Protein AF-A0A961TV56-F1 (afdb_monomer_lite)

Sequence (55 aa):
MGWKERKAERKEHYDRHVHGKKLVTCAACSGSGYYDHNGSPKCGACGGKGKVRER

Structure (mmCIF, N/CA/C/O backbone):
data_AF-A0A961TV56-F1
#
_entry.id   AF-A0A961TV56-F1
#
loop_
_atom_site.group_PDB
_atom_site.id
_atom_site.type_symbol
_atom_site.label_atom_id
_atom_site.label_alt_id
_atom_site.label_comp_id
_atom_site.label_asym_id
_atom_site.label_entity_id
_atom_site.label_seq_id
_atom_site.pdbx_PDB_ins_code
_atom_site.Cartn_x
_atom_site.Cartn_y
_atom_site.Cartn_z
_atom_site.occupancy
_atom_site.B_iso_or_equiv
_atom_site.auth_seq_id
_atom_site.auth_comp_id
_atom_site.auth_asym_id
_atom_site.auth_atom_id
_atom_site.pdbx_PDB_model_num
ATOM 1 N N . MET A 1 1 ? -16.670 17.716 13.598 1.00 69.56 1 MET A N 1
ATOM 2 C CA . MET A 1 1 ? -15.907 16.491 13.918 1.00 69.56 1 MET A CA 1
ATOM 3 C C . MET A 1 1 ? -14.512 16.863 14.415 1.00 69.56 1 MET A C 1
ATOM 5 O O . MET A 1 1 ? -13.716 17.433 13.671 1.00 69.56 1 MET A O 1
ATOM 9 N N . GLY A 1 2 ? -14.223 16.594 15.683 1.00 94.50 2 GLY A N 1
ATOM 10 C CA . GLY A 1 2 ? -12.932 16.821 16.329 1.00 94.50 2 GLY A CA 1
ATOM 11 C C . GLY A 1 2 ? -11.853 15.813 15.914 1.00 94.50 2 GLY A C 1
ATOM 12 O O . GLY A 1 2 ? -12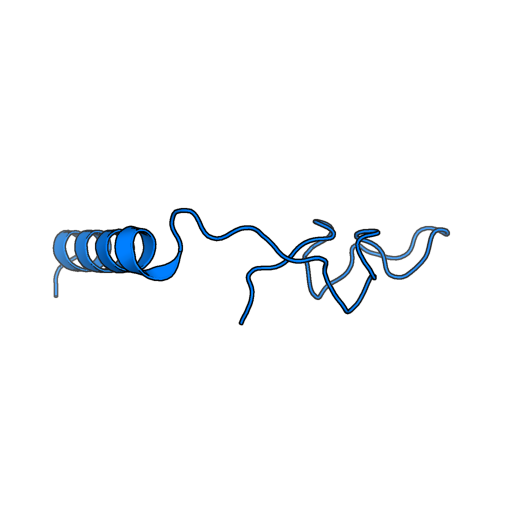.093 14.835 15.205 1.00 94.50 2 GLY A O 1
ATOM 13 N N . TRP A 1 3 ? -10.608 16.040 16.347 1.00 92.44 3 TRP A N 1
ATOM 14 C CA . TRP A 1 3 ? -9.470 15.189 15.963 1.00 92.44 3 TRP A CA 1
ATOM 15 C C . TRP A 1 3 ? -9.561 13.752 16.506 1.00 92.44 3 TRP A C 1
ATOM 17 O O . TRP A 1 3 ? -9.073 12.833 15.844 1.00 92.44 3 TRP A O 1
ATOM 27 N N . LYS A 1 4 ? -10.179 13.555 17.683 1.00 96.62 4 LYS A N 1
ATOM 28 C CA . LYS A 1 4 ? -10.401 12.231 18.290 1.00 96.62 4 LYS A CA 1
ATOM 29 C C . LYS A 1 4 ? -11.374 11.404 17.453 1.00 96.62 4 LYS A C 1
ATOM 31 O O . LYS A 1 4 ? -11.05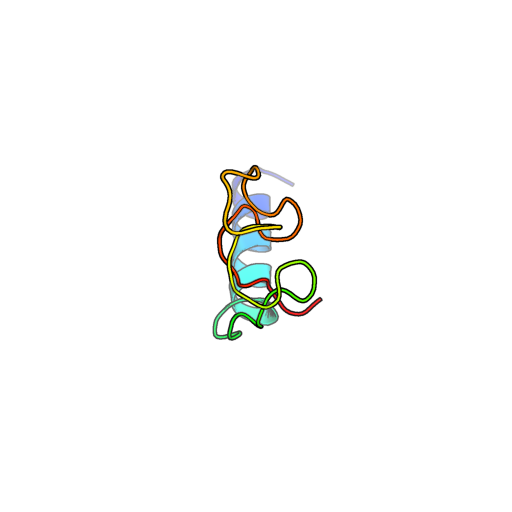4 10.274 17.104 1.00 96.62 4 LYS A O 1
ATOM 36 N N . GLU A 1 5 ? -12.497 12.005 17.066 1.00 95.06 5 GLU A N 1
ATOM 37 C CA . GLU A 1 5 ? -13.517 11.380 16.217 1.00 95.06 5 GLU A CA 1
ATOM 38 C C . GLU A 1 5 ? -12.926 10.968 14.859 1.00 95.06 5 GLU A C 1
ATOM 40 O O . GLU A 1 5 ? -13.028 9.807 14.478 1.00 95.06 5 GLU A O 1
ATOM 45 N N . ARG A 1 6 ? -12.154 11.849 14.198 1.00 95.19 6 ARG A N 1
ATOM 46 C CA . ARG A 1 6 ? -11.444 11.503 12.947 1.00 95.19 6 ARG A CA 1
ATOM 47 C C . ARG A 1 6 ? -10.453 10.345 13.104 1.00 95.19 6 ARG A C 1
ATOM 49 O O . ARG A 1 6 ? -10.224 9.592 12.161 1.00 95.19 6 ARG A O 1
ATOM 56 N N . LYS A 1 7 ? -9.791 10.214 14.261 1.00 94.94 7 LYS A N 1
ATOM 57 C CA . LYS A 1 7 ? -8.896 9.072 14.523 1.00 94.94 7 LYS A CA 1
ATOM 58 C C . LYS A 1 7 ? -9.684 7.781 14.744 1.00 94.94 7 LYS A C 1
ATOM 60 O O . LYS A 1 7 ? -9.239 6.747 14.250 1.00 94.94 7 LYS A O 1
ATOM 65 N N . ALA A 1 8 ? -10.807 7.849 15.457 1.00 96.50 8 ALA A N 1
ATOM 66 C CA . ALA A 1 8 ? -11.685 6.706 15.686 1.00 96.50 8 ALA A CA 1
ATOM 67 C C . ALA A 1 8 ? -12.254 6.175 14.363 1.00 96.50 8 ALA A C 1
ATOM 69 O O . ALA A 1 8 ? -12.104 4.990 14.085 1.00 96.50 8 ALA A O 1
ATOM 70 N N . GLU A 1 9 ? -12.760 7.057 13.499 1.00 95.62 9 GLU A N 1
ATOM 71 C CA . GLU A 1 9 ? -13.293 6.691 12.179 1.00 95.62 9 GLU A CA 1
ATOM 72 C C . GLU A 1 9 ? -12.239 5.993 11.302 1.00 95.62 9 GLU A C 1
ATOM 74 O O . GLU A 1 9 ? -12.483 4.919 10.751 1.00 95.62 9 GLU A O 1
ATOM 79 N N . ARG A 1 10 ? -11.011 6.534 11.231 1.00 94.75 10 ARG A N 1
ATOM 80 C CA . ARG A 1 10 ? -9.915 5.892 10.480 1.00 94.75 10 ARG A CA 1
ATOM 81 C C . ARG A 1 10 ? -9.543 4.518 11.027 1.00 94.75 10 ARG A C 1
ATOM 83 O O . ARG A 1 10 ? -9.194 3.635 10.243 1.00 94.75 10 ARG A O 1
ATOM 90 N N . LYS A 1 11 ? -9.576 4.348 12.353 1.00 95.31 11 LYS A N 1
ATOM 91 C CA . LYS A 1 11 ? -9.318 3.054 12.989 1.00 95.31 11 LYS A CA 1
ATOM 92 C C . LYS A 1 11 ? -10.422 2.060 12.634 1.00 95.31 11 LYS A C 1
ATOM 94 O O . LYS A 1 11 ? -10.114 0.981 12.150 1.00 95.31 11 LYS A O 1
ATOM 99 N N . GLU A 1 12 ? -11.682 2.446 12.795 1.00 96.12 12 GLU A N 1
ATOM 100 C CA . GLU A 1 12 ? -12.835 1.594 12.498 1.00 96.12 12 GLU A CA 1
ATOM 101 C C . GLU A 1 12 ? -12.871 1.175 11.019 1.00 96.12 12 GLU A C 1
ATOM 103 O O . GLU A 1 12 ? -13.180 0.030 10.694 1.00 96.12 12 GLU A O 1
ATOM 108 N N . HIS A 1 13 ? -12.511 2.080 10.105 1.00 93.38 13 HIS A N 1
ATOM 109 C CA . HIS A 1 13 ? -12.351 1.749 8.691 1.00 93.38 13 HIS A CA 1
ATOM 110 C C . HIS A 1 13 ? -11.216 0.738 8.466 1.00 93.38 13 HIS A C 1
ATOM 112 O O . HIS A 1 13 ? -11.376 -0.217 7.706 1.00 93.38 13 HIS A O 1
ATOM 118 N N . TYR A 1 14 ? -10.061 0.935 9.110 1.00 92.12 14 TYR A N 1
ATOM 119 C CA . TYR A 1 14 ? -8.948 -0.007 9.007 1.00 92.12 14 TYR A CA 1
ATOM 120 C C . TYR A 1 14 ? -9.344 -1.393 9.522 1.00 92.12 14 TYR A C 1
ATOM 122 O O . TYR A 1 14 ? -9.157 -2.369 8.801 1.00 92.12 14 TYR A O 1
ATOM 130 N N . ASP A 1 15 ? -9.941 -1.472 10.709 1.00 94.12 15 ASP A N 1
ATOM 131 C CA . ASP A 1 15 ? -10.328 -2.735 11.339 1.00 94.12 15 ASP A CA 1
ATOM 132 C C . ASP A 1 15 ? -11.375 -3.491 10.505 1.00 94.12 15 ASP A C 1
ATOM 134 O O . ASP A 1 15 ? -11.251 -4.699 10.319 1.00 94.12 15 ASP A O 1
ATOM 138 N N . ARG A 1 16 ? -12.364 -2.791 9.932 1.00 92.38 16 ARG A N 1
ATOM 139 C CA . ARG A 1 16 ? -13.427 -3.423 9.128 1.00 92.38 16 ARG A CA 1
ATOM 140 C C . ARG A 1 16 ? -13.011 -3.787 7.706 1.00 92.38 16 ARG A C 1
ATOM 142 O O . ARG A 1 16 ? -13.482 -4.790 7.178 1.00 92.38 16 ARG A O 1
ATOM 149 N N . HIS A 1 17 ? -12.186 -2.967 7.055 1.00 88.75 17 HIS A N 1
ATOM 150 C CA . HIS A 1 17 ? -11.986 -3.065 5.601 1.00 88.75 17 HIS A CA 1
ATOM 151 C C . HIS A 1 17 ? -10.557 -3.373 5.169 1.00 88.75 17 HIS A C 1
ATOM 153 O O . HIS A 1 17 ? -10.348 -3.686 3.996 1.00 88.75 17 HIS A O 1
ATOM 159 N N . VAL A 1 18 ? -9.571 -3.260 6.059 1.00 88.50 18 VAL A N 1
ATOM 160 C CA . VAL A 1 18 ? -8.147 -3.371 5.705 1.00 88.50 18 VAL A CA 1
ATOM 161 C C . VAL A 1 18 ? -7.438 -4.442 6.529 1.00 88.50 18 VAL A C 1
ATOM 163 O O . VAL A 1 18 ? -6.593 -5.158 5.992 1.00 88.50 18 VAL A O 1
ATOM 166 N N . HIS A 1 19 ? -7.765 -4.563 7.814 1.00 89.50 19 HIS A N 1
ATOM 167 C CA . HIS A 1 19 ? -7.144 -5.515 8.721 1.00 89.50 19 HIS A CA 1
ATOM 168 C C . HIS A 1 19 ? -7.350 -6.956 8.228 1.00 89.50 19 HIS A C 1
ATOM 170 O O . HIS A 1 19 ? -8.437 -7.342 7.811 1.00 89.50 19 HIS A O 1
ATOM 176 N N . GLY A 1 20 ? -6.273 -7.744 8.216 1.00 87.81 20 GLY A N 1
ATOM 177 C CA . GLY A 1 20 ? -6.288 -9.133 7.747 1.00 87.81 20 GLY A CA 1
ATOM 178 C C . GLY A 1 20 ? -6.290 -9.331 6.224 1.00 87.81 20 GLY A C 1
ATOM 179 O O . GLY A 1 20 ? -6.074 -10.457 5.773 1.00 87.81 20 GLY A O 1
ATOM 180 N N . LYS A 1 21 ? -6.459 -8.280 5.405 1.00 86.81 21 LYS A N 1
ATOM 181 C CA . LYS A 1 21 ? -6.374 -8.418 3.942 1.00 86.81 21 LYS A CA 1
ATOM 182 C C . LYS A 1 21 ? -4.934 -8.670 3.495 1.00 86.81 21 LYS A C 1
ATOM 184 O O . LYS A 1 21 ? -4.031 -7.879 3.776 1.00 86.81 21 LYS A O 1
ATOM 189 N N . LYS A 1 22 ? -4.721 -9.767 2.762 1.00 86.88 22 LYS A N 1
ATOM 190 C CA . LYS A 1 22 ? -3.422 -10.087 2.153 1.00 86.88 22 LYS A CA 1
ATOM 191 C C . LYS A 1 22 ? -3.114 -9.091 1.032 1.00 86.88 22 LYS A C 1
ATOM 193 O O . LYS A 1 22 ? -3.992 -8.714 0.265 1.00 86.88 22 LYS A O 1
ATOM 198 N N . LEU A 1 23 ? -1.853 -8.669 0.942 1.00 90.00 23 LEU A N 1
ATOM 199 C CA . LEU A 1 23 ? -1.389 -7.845 -0.173 1.00 90.00 23 LEU A CA 1
ATOM 200 C C . LEU A 1 23 ? -1.245 -8.715 -1.423 1.00 90.00 23 LEU A C 1
ATOM 202 O O . LEU A 1 23 ? -0.640 -9.787 -1.359 1.00 90.00 23 LEU A O 1
ATOM 206 N N . VAL A 1 24 ? -1.764 -8.227 -2.545 1.00 92.12 24 VAL A N 1
ATOM 207 C CA . VAL A 1 24 ? -1.677 -8.892 -3.847 1.00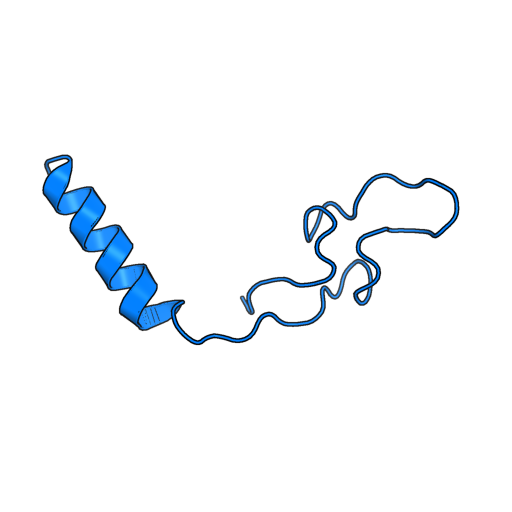 92.12 24 VAL A CA 1
ATOM 208 C C . VAL A 1 24 ? -0.425 -8.445 -4.587 1.00 92.12 24 VAL A C 1
ATOM 210 O O . VAL A 1 24 ? 0.105 -7.357 -4.344 1.00 92.12 24 VAL A O 1
A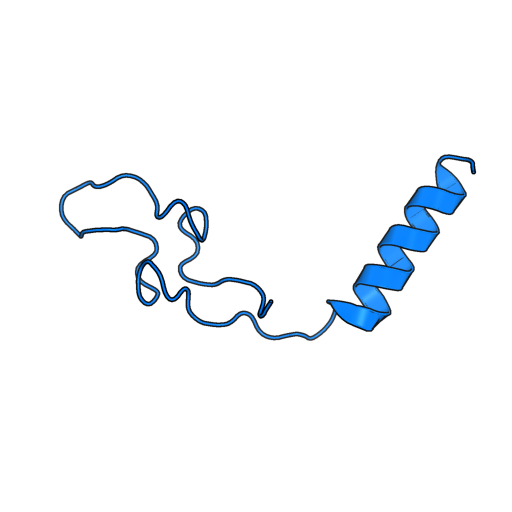TOM 213 N N . THR A 1 25 ? 0.071 -9.287 -5.487 1.00 93.31 25 THR A N 1
ATOM 214 C CA . THR A 1 25 ? 1.216 -8.953 -6.336 1.00 93.31 25 THR A CA 1
ATOM 215 C C . THR A 1 25 ? 0.906 -7.711 -7.169 1.00 93.31 25 THR A C 1
ATOM 217 O O . THR A 1 25 ? -0.177 -7.573 -7.734 1.00 93.31 25 THR A O 1
ATOM 220 N N . CYS A 1 26 ? 1.851 -6.775 -7.233 1.00 92.56 26 CYS A N 1
ATOM 221 C CA . CYS A 1 26 ? 1.697 -5.579 -8.047 1.00 92.56 26 CYS A CA 1
ATOM 222 C C . CYS A 1 26 ? 1.689 -5.959 -9.529 1.00 92.56 26 CYS A C 1
ATOM 224 O O . CYS A 1 26 ? 2.698 -6.443 -10.032 1.00 92.56 26 CYS A O 1
ATOM 226 N N . ALA A 1 27 ? 0.589 -5.679 -10.230 1.00 90.38 27 ALA A N 1
ATOM 227 C CA . ALA A 1 27 ? 0.461 -5.968 -11.657 1.00 90.38 27 ALA A CA 1
ATOM 228 C C . ALA A 1 27 ? 1.448 -5.168 -12.529 1.00 90.38 27 ALA A C 1
ATOM 230 O O . ALA A 1 27 ? 1.897 -5.659 -13.554 1.00 90.38 27 ALA A O 1
ATOM 231 N N . ALA A 1 28 ? 1.831 -3.956 -12.110 1.00 88.69 28 ALA A N 1
ATOM 232 C CA . ALA A 1 28 ? 2.688 -3.079 -12.912 1.00 88.69 28 ALA A CA 1
ATOM 233 C C . ALA A 1 28 ? 4.158 -3.527 -12.968 1.00 88.69 28 ALA A C 1
ATOM 235 O O . ALA A 1 28 ? 4.817 -3.332 -13.980 1.00 88.69 28 ALA A O 1
ATOM 236 N N . CYS A 1 29 ? 4.685 -4.104 -11.884 1.00 91.50 29 CYS A N 1
ATOM 237 C CA . CYS A 1 29 ? 6.051 -4.645 -11.843 1.00 91.50 29 CYS A CA 1
ATOM 238 C C . CYS A 1 29 ? 6.084 -6.170 -11.700 1.00 91.50 29 CYS A C 1
ATOM 240 O O . CYS A 1 29 ? 7.135 -6.747 -11.441 1.00 91.50 29 CYS A O 1
ATOM 242 N N . SER A 1 30 ? 4.929 -6.831 -11.789 1.00 90.31 30 SER A N 1
ATOM 243 C CA . SER A 1 30 ? 4.778 -8.276 -11.577 1.00 90.31 30 SER A CA 1
ATOM 244 C C . SER A 1 30 ? 5.429 -8.798 -10.286 1.00 90.31 30 SER A C 1
ATOM 246 O O . SER A 1 30 ? 5.864 -9.942 -10.211 1.00 90.31 30 SER A O 1
ATOM 248 N N . GLY A 1 31 ? 5.513 -7.962 -9.249 1.00 90.62 31 GLY A N 1
ATOM 249 C CA . GLY A 1 31 ? 6.109 -8.339 -7.968 1.00 90.62 31 GLY A CA 1
ATOM 250 C C . GLY A 1 31 ? 7.586 -8.016 -7.776 1.00 90.62 31 GLY A C 1
ATOM 251 O O . GLY A 1 31 ? 8.059 -8.119 -6.647 1.00 90.62 31 GLY A O 1
ATOM 252 N N . SER A 1 32 ? 8.304 -7.564 -8.805 1.00 90.31 32 SER A N 1
ATOM 253 C CA . SER A 1 32 ? 9.741 -7.263 -8.692 1.00 90.31 32 SER A CA 1
ATOM 254 C C . SER A 1 32 ? 10.035 -6.016 -7.845 1.00 90.31 32 SER A C 1
ATOM 256 O O . SER A 1 32 ? 11.126 -5.871 -7.303 1.00 90.31 32 SER A O 1
ATOM 258 N N . GLY A 1 33 ? 9.075 -5.090 -7.743 1.00 90.12 33 GLY A N 1
ATOM 259 C CA . GLY A 1 33 ? 9.277 -3.778 -7.126 1.00 90.12 33 GLY A CA 1
ATOM 260 C C . GLY A 1 33 ? 9.978 -2.761 -8.035 1.00 90.12 33 GLY A C 1
ATOM 261 O O . GLY A 1 33 ? 10.079 -1.594 -7.665 1.00 90.12 33 GLY A O 1
ATOM 262 N N . TYR A 1 34 ? 10.389 -3.136 -9.243 1.00 90.38 34 TYR A N 1
ATOM 263 C CA . TYR A 1 34 ? 11.080 -2.263 -10.196 1.00 90.38 34 TYR A CA 1
ATOM 264 C C . TYR A 1 34 ? 10.540 -2.484 -11.610 1.00 90.38 34 TYR A C 1
ATOM 266 O O . TYR A 1 34 ? 10.018 -3.553 -11.914 1.00 90.38 34 TYR A O 1
ATOM 274 N N . TYR A 1 35 ? 10.612 -1.475 -12.476 1.00 82.56 35 TYR A N 1
ATOM 275 C CA . TYR A 1 35 ? 10.172 -1.657 -13.866 1.00 82.56 35 TYR A CA 1
ATOM 276 C C . TYR A 1 35 ? 11.165 -2.494 -14.685 1.00 82.56 35 TYR A C 1
ATOM 278 O O . TYR A 1 35 ? 10.745 -3.222 -15.577 1.00 82.56 35 TYR A O 1
ATOM 286 N N . ASP A 1 36 ? 12.452 -2.457 -14.328 1.00 79.56 36 ASP A N 1
ATOM 287 C CA . ASP A 1 36 ? 13.500 -3.308 -14.890 1.00 79.56 36 ASP A CA 1
ATOM 288 C C . ASP A 1 36 ? 14.578 -3.650 -13.844 1.00 79.56 36 ASP A C 1
ATOM 290 O O . ASP A 1 36 ? 14.550 -3.169 -12.709 1.00 79.56 36 ASP A O 1
ATOM 294 N N . HIS A 1 37 ? 15.514 -4.520 -14.231 1.00 72.38 37 HIS A N 1
ATOM 295 C CA . HIS A 1 37 ? 16.623 -4.990 -13.394 1.00 72.38 37 HIS A CA 1
ATOM 296 C C . HIS A 1 37 ? 17.897 -4.133 -13.516 1.00 72.38 37 HIS A C 1
ATOM 298 O O . HIS A 1 37 ? 18.871 -4.394 -12.817 1.00 72.38 37 HIS A O 1
ATOM 304 N N . ASN A 1 38 ? 17.901 -3.113 -14.379 1.00 73.94 38 ASN A N 1
ATOM 305 C CA . ASN A 1 38 ? 19.086 -2.357 -14.796 1.00 73.94 38 ASN A CA 1
ATOM 306 C C . ASN A 1 38 ? 19.128 -0.943 -14.196 1.00 73.94 38 ASN A C 1
ATOM 308 O O . ASN A 1 38 ? 19.639 -0.007 -14.806 1.00 73.94 38 ASN A O 1
ATOM 312 N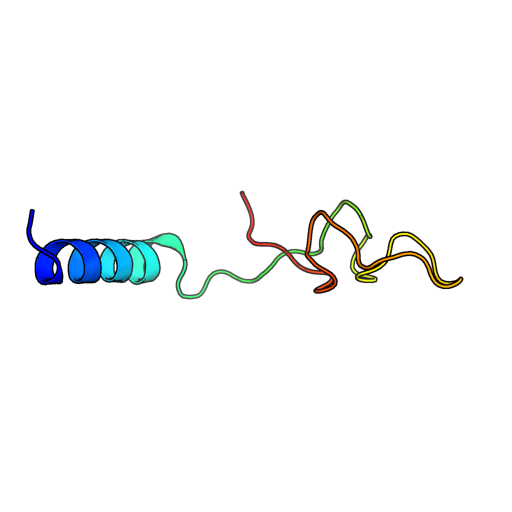 N . GLY A 1 39 ? 18.618 -0.789 -12.974 1.00 69.56 39 GLY A N 1
ATOM 313 C CA . GLY A 1 39 ? 18.686 0.476 -12.241 1.00 69.56 39 GLY A CA 1
ATOM 314 C C . GLY A 1 39 ? 17.505 1.413 -12.479 1.00 69.56 39 GLY A C 1
ATOM 315 O O . GLY A 1 39 ? 17.590 2.583 -12.101 1.00 69.56 39 GLY A O 1
ATOM 316 N N . SER A 1 40 ? 16.394 0.924 -13.042 1.00 80.19 40 SER A N 1
ATOM 317 C CA . SER A 1 40 ? 15.149 1.692 -13.055 1.00 80.19 40 SER A CA 1
ATOM 318 C C . SER A 1 40 ? 14.759 2.190 -11.662 1.00 80.19 40 SER A C 1
ATOM 320 O O . SER A 1 40 ? 15.016 1.522 -10.653 1.00 80.19 40 SER A O 1
ATOM 322 N N . PRO A 1 41 ? 14.062 3.337 -11.572 1.00 86.38 41 PRO A N 1
ATOM 323 C CA . PRO A 1 41 ? 13.464 3.763 -10.321 1.00 86.38 41 PRO A CA 1
ATOM 324 C C . PRO A 1 41 ? 12.475 2.710 -9.807 1.00 86.38 41 PRO A C 1
ATOM 326 O O . PRO A 1 41 ? 11.917 1.899 -10.555 1.00 86.38 41 PRO A O 1
ATOM 329 N N . LYS A 1 42 ? 12.235 2.742 -8.492 1.00 90.31 42 LYS A N 1
ATOM 330 C CA . LYS A 1 42 ? 11.233 1.888 -7.844 1.00 90.31 42 LYS A CA 1
ATOM 331 C C . LYS A 1 42 ? 9.902 1.994 -8.584 1.00 90.31 42 LYS A C 1
ATOM 333 O O . LYS A 1 42 ? 9.485 3.089 -8.960 1.00 90.31 42 LYS A O 1
ATOM 338 N N . CYS A 1 43 ? 9.212 0.867 -8.732 1.00 91.44 43 CYS A N 1
ATOM 339 C CA . CYS A 1 43 ? 7.907 0.822 -9.376 1.00 91.44 43 CYS A CA 1
ATOM 340 C C . CYS A 1 43 ? 6.964 1.825 -8.701 1.00 91.44 43 CYS A C 1
ATOM 342 O O . CYS A 1 43 ? 6.673 1.696 -7.509 1.00 91.44 43 CYS A O 1
ATOM 344 N N . GLY A 1 44 ? 6.486 2.809 -9.465 1.00 88.69 44 GLY A N 1
ATOM 345 C CA . GLY A 1 44 ? 5.627 3.884 -8.964 1.00 88.69 44 GLY A CA 1
ATOM 346 C C . GLY A 1 44 ? 4.268 3.379 -8.481 1.00 88.69 44 GLY A C 1
ATOM 347 O O . GLY A 1 44 ? 3.721 3.913 -7.522 1.00 88.69 44 GLY A O 1
ATOM 348 N N . ALA A 1 45 ? 3.764 2.291 -9.071 1.00 88.38 45 ALA A N 1
ATOM 349 C CA . ALA A 1 45 ? 2.475 1.713 -8.696 1.00 88.38 45 ALA A CA 1
ATOM 350 C C . ALA A 1 45 ? 2.477 1.072 -7.296 1.00 88.38 45 ALA A C 1
ATOM 352 O O . ALA A 1 45 ? 1.481 1.153 -6.582 1.00 88.38 45 ALA A O 1
ATOM 353 N N . CYS A 1 46 ? 3.582 0.441 -6.881 1.00 91.94 46 CYS A N 1
ATOM 354 C CA . CYS A 1 46 ? 3.704 -0.163 -5.546 1.00 91.94 46 CYS A CA 1
ATOM 355 C C . CYS A 1 46 ? 4.715 0.537 -4.627 1.00 91.94 46 CYS A C 1
ATOM 357 O O . CYS A 1 46 ? 4.986 0.042 -3.532 1.00 91.94 46 CYS A O 1
ATOM 359 N N . GLY A 1 47 ? 5.342 1.627 -5.075 1.00 90.06 47 GLY A N 1
ATOM 360 C CA . GLY A 1 47 ? 6.433 2.301 -4.363 1.00 90.06 47 GLY A CA 1
ATOM 361 C C . GLY A 1 47 ? 7.626 1.386 -4.062 1.00 90.06 47 GLY A C 1
ATOM 362 O O . GLY A 1 47 ? 8.235 1.493 -2.999 1.00 90.06 47 GLY A O 1
ATOM 363 N N . GLY A 1 48 ? 7.919 0.428 -4.944 1.00 90.75 48 GLY A N 1
ATOM 364 C CA . GLY A 1 48 ? 9.005 -0.539 -4.742 1.00 90.75 48 GLY A CA 1
ATOM 365 C C . GLY A 1 48 ? 8.698 -1.759 -3.873 1.00 90.75 48 GLY A C 1
ATOM 366 O O . GLY A 1 48 ? 9.590 -2.555 -3.615 1.00 90.75 48 GLY A O 1
ATOM 367 N N . LYS A 1 49 ? 7.457 -1.936 -3.408 1.00 91.44 49 LYS A N 1
ATOM 368 C CA . LYS A 1 49 ? 7.100 -3.037 -2.492 1.00 91.44 49 LYS A CA 1
ATOM 369 C C . LYS A 1 49 ? 6.816 -4.375 -3.182 1.00 91.44 49 LYS A C 1
ATOM 371 O O . LYS A 1 49 ? 6.651 -5.377 -2.494 1.00 91.44 49 LYS A O 1
ATOM 376 N N . GLY A 1 50 ? 6.626 -4.381 -4.503 1.00 91.56 50 GLY A N 1
ATOM 377 C CA . GLY A 1 50 ? 6.189 -5.554 -5.272 1.00 91.56 50 GLY A CA 1
ATOM 378 C C . GLY A 1 50 ? 4.756 -6.016 -4.969 1.00 91.56 50 GLY A C 1
ATOM 379 O O . GLY A 1 50 ? 4.222 -6.887 -5.647 1.00 91.56 50 GLY A O 1
ATOM 380 N N . LYS A 1 51 ? 4.084 -5.429 -3.976 1.00 92.38 51 LYS A N 1
ATOM 381 C CA . LYS A 1 51 ? 2.729 -5.801 -3.565 1.00 92.38 51 LYS A CA 1
ATOM 382 C C . LYS A 1 51 ? 1.884 -4.564 -3.303 1.00 92.38 51 LYS A C 1
ATOM 384 O O . LYS A 1 51 ? 2.401 -3.539 -2.854 1.00 92.38 51 LYS A O 1
ATOM 389 N N . VAL A 1 52 ? 0.590 -4.668 -3.572 1.00 91.56 52 VAL A N 1
ATOM 390 C CA . VAL A 1 52 ? -0.404 -3.604 -3.389 1.00 91.56 52 VAL A CA 1
ATOM 391 C C . VAL A 1 52 ? -1.623 -4.145 -2.646 1.00 91.56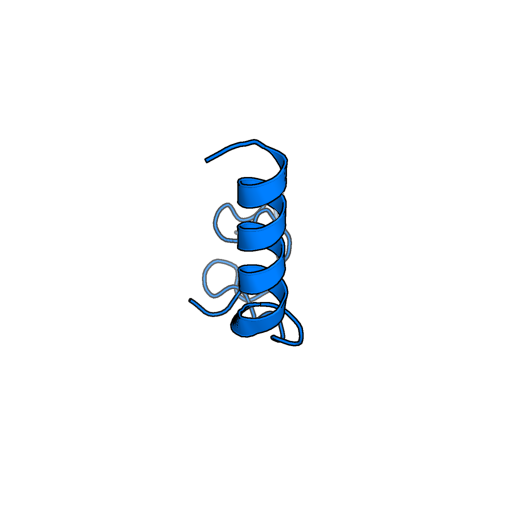 52 VAL A C 1
ATOM 393 O O . VAL A 1 52 ? -1.805 -5.355 -2.520 1.00 91.56 52 VAL A O 1
ATOM 396 N N . ARG A 1 53 ? -2.444 -3.249 -2.095 1.00 87.62 53 ARG A N 1
ATOM 397 C CA . ARG A 1 53 ? -3.767 -3.643 -1.601 1.00 87.62 53 ARG A CA 1
ATOM 398 C C . ARG A 1 53 ? -4.659 -3.918 -2.809 1.00 87.62 53 ARG A C 1
ATOM 400 O O . ARG A 1 53 ? -4.595 -3.168 -3.780 1.00 87.62 53 ARG A O 1
ATOM 407 N N . GLU A 1 54 ? -5.444 -4.986 -2.737 1.00 78.50 54 GLU A N 1
ATOM 408 C CA . GLU A 1 54 ? -6.519 -5.241 -3.697 1.00 78.50 54 GLU A CA 1
ATOM 409 C C . GLU A 1 54 ? -7.498 -4.058 -3.662 1.00 78.50 54 GLU A C 1
ATOM 411 O O . GLU A 1 54 ? -7.810 -3.557 -2.574 1.00 78.50 54 GLU A O 1
ATOM 416 N N . ARG A 1 55 ? -7.856 -3.544 -4.843 1.00 63.12 55 ARG A N 1
ATOM 417 C CA . ARG A 1 55 ? -8.604 -2.294 -5.012 1.00 63.12 55 ARG A CA 1
ATOM 418 C C . ARG A 1 55 ? -10.097 -2.553 -5.096 1.00 63.12 55 ARG A C 1
ATOM 420 O O . ARG A 1 55 ? -10.464 -3.544 -5.758 1.00 63.12 55 ARG A O 1
#

Foldseek 3Di:
DDPVVVVVVVVVCCVPPPPPQDWAFDPCCRQQQANDPPDGQGDPSPNSRRTHGDD

Radius of gyration: 15.67 Å; chains: 1; bounding box: 35×27×33 Å

pLDDT: mean 88.72, std 7.23, range [63.12, 96.62]

Secondary structure (DSSP, 8-state):
--HHHHHHHHHHHHHHHTTTPPPEEPTTTTTSSBS-SSSPPBPTTTTTSSEE---